Protein AF-A0A6L2Q4D8-F1 (afdb_monomer_lite)

InterPro domains:
  IPR014882 Cathepsin C exclusion [PF08773] (6-88)
  IPR036496 Cathepsin C, exclusion domain superfamily [G3DSA:2.40.128.80] (1-88)
  IPR036496 Cathepsin C, exclusion domain superfamily [SSF75001] (9-88)

pLDDT: mean 91.72, std 12.87, range [36.59, 98.75]

Foldseek 3Di:
DDPPPDDPDDWDWDADPPFWIATPVGWIWGKDDPPQFWIWTDTPQKIWTFGFDWDDDQQKIKTQNQKTDFGWMDGNVRPDIDTDIGGHPDGDDIDIDGRPCRPVVVPD

Organism: Coptotermes formosanus (NCBI:txid36987)

Structure (mmCIF, N/CA/C/O backbone):
data_AF-A0A6L2Q4D8-F1
#
_entry.id   AF-A0A6L2Q4D8-F1
#
loop_
_atom_site.group_PDB
_atom_site.id
_atom_site.type_symbol
_atom_site.label_atom_id
_atom_site.label_alt_id
_atom_site.label_comp_id
_atom_site.label_asym_id
_atom_site.label_entity_id
_atom_site.label_seq_id
_atom_site.pdbx_PDB_ins_code
_atom_site.Cartn_x
_atom_site.Cartn_y
_atom_site.Cartn_z
_atom_site.occupancy
_atom_site.B_iso_or_equiv
_atom_site.auth_seq_id
_atom_site.auth_comp_id
_atom_site.auth_asym_id
_atom_site.auth_atom_id
_atom_site.pdbx_PDB_model_num
ATOM 1 N N . MET A 1 1 ? 17.993 18.969 -0.656 1.00 36.59 1 MET A N 1
ATOM 2 C CA . MET A 1 1 ? 18.197 18.173 0.575 1.00 36.59 1 MET A CA 1
ATOM 3 C C . MET A 1 1 ? 16.990 17.250 0.728 1.00 36.59 1 MET A C 1
ATOM 5 O O . MET A 1 1 ? 15.898 17.753 0.948 1.00 36.59 1 MET A O 1
ATOM 9 N N . ARG A 1 2 ? 17.116 15.937 0.484 1.00 53.34 2 ARG A N 1
ATOM 10 C CA . ARG A 1 2 ? 16.010 14.995 0.738 1.00 53.34 2 ARG A CA 1
ATOM 11 C C . ARG A 1 2 ? 16.015 14.696 2.232 1.00 53.34 2 ARG A C 1
ATOM 13 O O . ARG A 1 2 ? 16.934 14.037 2.706 1.00 53.34 2 ARG A O 1
ATOM 20 N N . VAL A 1 3 ? 15.041 15.215 2.973 1.00 54.72 3 VAL A N 1
ATOM 21 C CA . VAL A 1 3 ? 14.827 14.785 4.357 1.00 54.72 3 VAL A CA 1
ATOM 22 C C . VAL A 1 3 ? 14.365 13.334 4.280 1.00 54.72 3 VAL A C 1
ATOM 24 O O . VAL A 1 3 ? 13.266 13.055 3.803 1.00 54.72 3 VAL A O 1
ATOM 27 N N . ALA A 1 4 ? 15.221 12.397 4.684 1.00 60.91 4 ALA A N 1
ATOM 28 C CA . ALA A 1 4 ? 14.780 11.039 4.949 1.00 60.91 4 ALA A CA 1
ATOM 29 C C . ALA A 1 4 ? 13.865 11.116 6.175 1.00 60.91 4 ALA A C 1
ATOM 31 O O . ALA A 1 4 ? 14.336 11.277 7.300 1.00 60.91 4 ALA A O 1
ATOM 32 N N . ALA A 1 5 ? 12.550 11.102 5.952 1.00 69.62 5 ALA A N 1
ATOM 33 C CA . ALA A 1 5 ? 11.593 11.052 7.044 1.00 69.62 5 ALA A CA 1
ATOM 34 C C . ALA A 1 5 ? 11.833 9.757 7.833 1.00 69.62 5 ALA A C 1
ATOM 36 O O . ALA A 1 5 ? 11.782 8.660 7.272 1.00 69.62 5 ALA A O 1
ATOM 37 N N . SER A 1 6 ? 12.147 9.891 9.122 1.00 85.19 6 SER A N 1
ATOM 38 C CA . SER A 1 6 ? 12.366 8.741 9.996 1.00 85.19 6 SER A CA 1
ATOM 39 C C . SER A 1 6 ? 11.053 7.988 10.211 1.00 85.19 6 SER A C 1
ATOM 41 O O . SER A 1 6 ? 9.996 8.595 10.395 1.00 85.19 6 SER A O 1
ATOM 43 N N . VAL A 1 7 ? 11.111 6.657 10.192 1.00 90.44 7 VAL A N 1
ATOM 44 C CA . VAL A 1 7 ? 9.944 5.811 10.457 1.00 90.44 7 VAL A CA 1
ATOM 45 C C . VAL A 1 7 ? 9.618 5.873 11.947 1.00 90.44 7 VAL A C 1
ATOM 47 O O . VAL A 1 7 ? 10.344 5.319 12.767 1.00 90.44 7 VAL A O 1
ATOM 50 N N . VAL A 1 8 ? 8.502 6.514 12.292 1.00 93.44 8 VAL A N 1
ATOM 51 C CA . VAL A 1 8 ? 8.051 6.673 13.689 1.00 93.44 8 VAL A CA 1
ATOM 52 C C . VAL A 1 8 ? 7.198 5.508 14.198 1.00 93.44 8 VAL A C 1
ATOM 54 O O . VAL A 1 8 ? 7.050 5.331 15.403 1.00 93.44 8 VAL A O 1
ATOM 57 N N . ARG A 1 9 ? 6.618 4.704 13.296 1.00 93.56 9 ARG A N 1
ATOM 58 C CA . ARG A 1 9 ? 5.755 3.566 13.640 1.00 93.56 9 ARG A CA 1
ATOM 59 C C . ARG A 1 9 ? 5.832 2.473 12.578 1.00 93.56 9 ARG A C 1
ATOM 61 O O . ARG A 1 9 ? 5.923 2.766 11.389 1.00 93.56 9 ARG A O 1
ATOM 68 N N . LYS A 1 10 ? 5.742 1.216 13.016 1.00 95.50 10 LYS A N 1
ATOM 69 C CA . LYS A 1 10 ? 5.521 0.039 12.165 1.00 95.50 10 LYS A CA 1
ATOM 70 C C . LYS A 1 10 ? 4.144 -0.546 12.483 1.00 95.50 10 LYS A C 1
ATOM 72 O O . LYS A 1 10 ? 3.703 -0.468 13.625 1.00 95.50 10 LYS A O 1
ATOM 77 N N . LEU A 1 11 ? 3.471 -1.074 11.467 1.00 96.50 11 LEU A N 1
ATOM 78 C CA . LEU A 1 11 ? 2.186 -1.759 11.581 1.00 96.50 11 LEU A CA 1
ATOM 79 C C . LEU A 1 11 ? 2.256 -3.019 10.727 1.00 96.50 11 LEU A C 1
ATOM 81 O O . LEU A 1 11 ? 2.646 -2.944 9.559 1.00 96.50 11 LEU A O 1
ATOM 85 N N . ARG A 1 12 ? 1.865 -4.164 11.286 1.00 98.06 12 ARG A N 1
ATOM 86 C CA . ARG A 1 12 ? 1.705 -5.397 10.508 1.00 98.06 12 ARG A CA 1
ATOM 87 C C . ARG A 1 12 ? 0.232 -5.644 10.217 1.00 98.06 12 ARG A C 1
ATOM 89 O O . ARG A 1 12 ? -0.576 -5.700 11.137 1.00 98.06 12 ARG A O 1
ATOM 96 N N . VAL A 1 13 ? -0.094 -5.854 8.943 1.00 98.25 13 VAL A N 1
ATOM 97 C CA . VAL A 1 13 ? -1.448 -6.200 8.496 1.00 98.25 13 VAL A CA 1
ATOM 98 C C . VAL A 1 13 ? -1.398 -7.483 7.674 1.00 98.25 13 VAL A C 1
ATOM 100 O O . VAL A 1 13 ? -0.576 -7.622 6.771 1.00 98.25 13 VAL A O 1
ATOM 103 N N . ASN A 1 14 ? -2.274 -8.430 7.998 1.00 98.25 14 ASN A N 1
ATOM 104 C CA . ASN A 1 14 ? -2.490 -9.644 7.223 1.00 98.25 14 ASN A CA 1
ATOM 105 C C . ASN A 1 14 ? -3.676 -9.425 6.285 1.00 98.25 14 ASN A C 1
ATOM 107 O O . ASN A 1 14 ? -4.800 -9.243 6.755 1.00 98.25 14 ASN A O 1
ATOM 111 N N . LEU A 1 15 ? -3.423 -9.466 4.978 1.00 98.12 15 LEU A N 1
ATOM 112 C CA . LEU A 1 15 ? -4.454 -9.389 3.946 1.00 98.12 15 LEU A CA 1
ATOM 113 C C . LEU A 1 15 ? -4.894 -10.808 3.584 1.00 98.12 15 LEU A C 1
ATOM 115 O O . LEU A 1 15 ? -4.076 -11.631 3.167 1.00 98.12 15 LEU A O 1
ATOM 119 N N . LYS A 1 16 ? -6.171 -11.112 3.799 1.00 98.25 16 LYS A N 1
ATOM 120 C CA . LYS A 1 16 ? -6.781 -12.419 3.545 1.00 98.25 16 LYS A CA 1
ATOM 121 C C . LYS A 1 16 ? -7.823 -12.285 2.444 1.00 98.25 16 LYS A C 1
ATOM 123 O O . LYS A 1 16 ? -8.590 -11.326 2.431 1.00 98.25 16 LYS A O 1
ATOM 128 N N . TYR A 1 17 ? -7.857 -13.266 1.548 1.00 96.50 17 TYR A N 1
ATOM 129 C CA . TYR A 1 17 ? -8.899 -13.359 0.531 1.00 96.50 17 TYR A CA 1
ATOM 130 C C . TYR A 1 17 ? -10.288 -13.524 1.189 1.00 96.50 17 TYR A C 1
ATOM 132 O O . TYR A 1 17 ? -10.384 -14.243 2.191 1.00 96.50 17 TYR A O 1
ATOM 140 N N . PRO A 1 18 ? -11.353 -12.920 0.630 1.00 97.56 18 PRO A N 1
ATOM 141 C CA . PRO A 1 18 ? -11.325 -12.031 -0.537 1.00 97.56 18 PRO A CA 1
ATOM 142 C C . PRO A 1 18 ? -10.861 -10.607 -0.216 1.00 97.56 18 PRO A C 1
ATOM 144 O O . PRO A 1 18 ? -10.085 -10.050 -0.981 1.00 97.56 18 PRO A O 1
ATOM 147 N N . ASP A 1 19 ? -11.267 -10.059 0.924 1.00 98.56 19 ASP A N 1
ATOM 148 C CA . ASP A 1 19 ? -11.169 -8.627 1.209 1.00 98.56 19 ASP A CA 1
ATOM 149 C C . ASP A 1 19 ? -10.911 -8.331 2.696 1.00 98.56 19 ASP A C 1
ATOM 151 O O . ASP A 1 19 ? -11.093 -7.206 3.138 1.00 98.56 19 ASP A O 1
ATOM 155 N N . VAL A 1 20 ? -10.478 -9.307 3.503 1.00 98.75 20 VAL A N 1
ATOM 156 C CA . VAL A 1 20 ? -10.338 -9.144 4.964 1.00 98.75 20 VAL A CA 1
ATOM 157 C C . VAL A 1 20 ? -8.926 -8.702 5.348 1.00 98.75 20 VAL A C 1
ATOM 159 O O . VAL A 1 20 ? -7.957 -9.422 5.111 1.00 98.75 20 VAL A O 1
ATOM 162 N N . ALA A 1 21 ? -8.802 -7.561 6.025 1.00 98.62 21 ALA A N 1
ATOM 163 C CA . ALA A 1 21 ? -7.555 -7.094 6.633 1.00 98.62 21 ALA A CA 1
ATOM 164 C C . ALA A 1 21 ? -7.570 -7.333 8.151 1.00 98.62 21 ALA A C 1
ATOM 166 O O . ALA A 1 21 ? -8.564 -7.042 8.815 1.00 98.62 21 ALA A O 1
ATOM 167 N N . VAL A 1 22 ? -6.479 -7.863 8.714 1.00 98.69 22 VAL A N 1
ATOM 168 C CA . VAL A 1 22 ? -6.333 -8.070 10.168 1.00 98.69 22 VAL A CA 1
ATOM 169 C C . VAL A 1 22 ? -4.995 -7.525 10.647 1.00 98.69 22 VAL A C 1
ATOM 171 O O . VAL A 1 22 ? -3.949 -8.002 10.196 1.00 98.69 22 VAL A O 1
ATOM 174 N N . ASP A 1 23 ? -5.016 -6.546 11.550 1.00 98.19 23 ASP A N 1
ATOM 175 C CA . ASP A 1 23 ? -3.791 -5.982 12.126 1.00 98.19 23 ASP A CA 1
ATOM 176 C C . ASP A 1 23 ? -3.177 -6.870 13.227 1.00 98.19 23 ASP A C 1
ATOM 178 O O . ASP A 1 23 ? -3.681 -7.946 13.558 1.00 98.19 23 ASP A O 1
ATOM 182 N N . GLU A 1 24 ? -2.042 -6.444 13.781 1.00 97.44 24 GLU A N 1
ATOM 183 C CA . GLU A 1 24 ? -1.328 -7.172 14.838 1.00 97.44 24 GLU A CA 1
ATOM 184 C C . GLU A 1 24 ? -2.064 -7.246 16.184 1.00 97.44 24 GLU A C 1
ATOM 186 O O . GLU A 1 24 ? -1.709 -8.083 17.011 1.00 97.44 24 GLU A O 1
ATOM 191 N N . PHE A 1 25 ? -3.101 -6.429 16.384 1.00 97.62 25 PHE A N 1
ATOM 192 C CA . PHE A 1 25 ? -3.931 -6.409 17.590 1.00 97.62 25 PHE A CA 1
ATOM 193 C C . PHE A 1 25 ? -5.250 -7.176 17.410 1.00 97.62 25 PHE A C 1
ATOM 195 O O . PHE A 1 25 ? -6.050 -7.255 18.338 1.00 97.62 25 PHE A O 1
ATOM 202 N N . GLY A 1 26 ? -5.484 -7.752 16.227 1.00 98.12 26 GLY A N 1
ATOM 203 C CA . GLY A 1 26 ? -6.703 -8.491 15.908 1.00 98.12 26 GLY A CA 1
ATOM 204 C C . GLY A 1 26 ? -7.861 -7.616 15.424 1.00 98.12 26 GLY A C 1
ATOM 205 O O . GLY A 1 26 ? -8.952 -8.147 15.200 1.00 98.12 26 GLY A O 1
ATOM 206 N N . ASN A 1 27 ? -7.648 -6.313 15.205 1.00 98.50 27 ASN A N 1
ATOM 207 C CA . ASN A 1 27 ? -8.669 -5.465 14.597 1.00 98.50 27 ASN A CA 1
ATOM 208 C C . ASN A 1 27 ? -8.912 -5.921 13.162 1.00 98.50 27 ASN A C 1
ATOM 210 O O . ASN A 1 27 ? -7.973 -6.195 12.409 1.00 98.50 27 ASN A O 1
ATOM 214 N N . ARG A 1 28 ? -10.187 -5.981 12.781 1.00 98.56 28 ARG A N 1
ATOM 215 C CA . ARG A 1 28 ? -10.614 -6.395 11.446 1.00 98.56 28 ARG A CA 1
ATOM 216 C C . ARG A 1 28 ? -11.021 -5.178 10.630 1.00 98.56 28 ARG A C 1
ATOM 218 O O . ARG A 1 28 ? -11.614 -4.238 11.151 1.00 98.56 28 ARG A O 1
ATOM 225 N N . GLY A 1 29 ? -10.700 -5.223 9.351 1.00 98.38 29 GLY A N 1
ATOM 226 C CA . GLY A 1 29 ? -11.075 -4.228 8.365 1.00 98.38 29 GLY A CA 1
ATOM 227 C C . GLY A 1 29 ? -11.122 -4.845 6.974 1.00 98.38 29 GLY A C 1
ATOM 228 O O . GLY A 1 29 ? -11.167 -6.074 6.848 1.00 98.38 29 GLY A O 1
ATOM 229 N N . HIS A 1 30 ? -11.073 -4.001 5.948 1.00 98.62 30 HIS A N 1
ATOM 230 C CA . HIS A 1 30 ? -11.187 -4.425 4.557 1.00 98.62 30 HIS A CA 1
ATOM 231 C C . HIS A 1 30 ? -9.980 -4.004 3.724 1.00 98.62 30 HIS A C 1
ATOM 233 O O . HIS A 1 30 ? -9.299 -3.028 4.045 1.00 98.62 30 HIS A O 1
ATOM 239 N N . TRP A 1 31 ? -9.715 -4.737 2.649 1.00 98.69 31 TRP A N 1
ATOM 240 C CA . TRP A 1 31 ? -8.753 -4.338 1.631 1.00 98.69 31 TRP A CA 1
ATOM 241 C C . TRP A 1 31 ? -9.285 -4.625 0.233 1.00 98.69 31 TRP A C 1
ATOM 243 O O . TRP A 1 31 ? -10.062 -5.555 0.030 1.00 98.69 31 TRP A O 1
ATOM 253 N N . THR A 1 32 ? -8.817 -3.843 -0.733 1.00 98.62 32 THR A N 1
ATOM 254 C CA . THR A 1 32 ? -9.070 -4.087 -2.150 1.00 98.62 32 THR A CA 1
ATOM 255 C C . THR A 1 32 ? -7.803 -3.879 -2.961 1.00 98.62 32 THR A C 1
ATOM 257 O O . THR A 1 32 ? -6.990 -2.994 -2.681 1.00 98.62 32 THR A O 1
ATOM 260 N N . MET A 1 33 ? -7.645 -4.697 -3.997 1.00 97.94 33 MET A N 1
ATOM 261 C CA . MET A 1 33 ? -6.693 -4.419 -5.063 1.00 97.94 33 MET A CA 1
ATOM 262 C C . MET A 1 33 ? -7.287 -3.347 -5.984 1.00 97.94 33 MET A C 1
ATOM 264 O O . MET A 1 33 ? -8.473 -3.388 -6.306 1.00 97.94 33 MET A O 1
ATOM 268 N N . ILE A 1 34 ? -6.466 -2.398 -6.419 1.00 97.94 34 ILE A N 1
ATOM 269 C CA . ILE A 1 34 ? -6.816 -1.404 -7.433 1.00 97.94 34 ILE A CA 1
ATOM 270 C C . ILE A 1 34 ? -6.123 -1.844 -8.720 1.00 97.94 34 ILE A C 1
ATOM 272 O O . ILE A 1 34 ? -4.947 -1.562 -8.957 1.00 97.94 34 ILE A O 1
ATOM 276 N N . TYR A 1 35 ? -6.864 -2.638 -9.497 1.00 96.88 35 TYR A N 1
ATOM 277 C CA . TYR A 1 35 ? -6.399 -3.316 -10.705 1.00 96.88 35 TYR A CA 1
ATOM 278 C C . TYR A 1 35 ? -5.042 -4.016 -10.507 1.00 96.88 35 TYR A C 1
ATOM 280 O O . TYR A 1 35 ? -4.959 -4.985 -9.758 1.00 96.88 35 TYR A O 1
ATOM 288 N N . ASN A 1 36 ? -3.984 -3.548 -11.167 1.00 94.38 36 ASN A N 1
ATOM 289 C CA . ASN A 1 36 ? -2.618 -4.044 -11.024 1.00 94.38 36 ASN A CA 1
ATOM 290 C C . ASN A 1 36 ? -1.648 -2.963 -10.511 1.00 94.38 36 ASN A C 1
ATOM 292 O O . ASN A 1 36 ? -0.441 -3.202 -10.454 1.00 94.38 36 ASN A O 1
ATOM 296 N N . GLU A 1 37 ? -2.164 -1.786 -10.151 1.00 95.94 37 GLU A N 1
ATOM 297 C CA . GLU A 1 37 ? -1.361 -0.598 -9.865 1.00 95.94 37 GLU A CA 1
ATOM 298 C C . GLU A 1 37 ? -1.019 -0.498 -8.382 1.00 95.94 37 GLU A C 1
ATOM 300 O O . GLU A 1 37 ? 0.105 -0.164 -8.008 1.00 95.94 37 GLU A O 1
ATOM 305 N N . GLY A 1 38 ? -1.982 -0.805 -7.518 1.00 97.62 38 GLY A N 1
ATOM 306 C CA . GLY A 1 38 ? -1.883 -0.535 -6.092 1.00 97.62 38 GLY A CA 1
ATOM 307 C C . GLY A 1 38 ? -3.004 -1.179 -5.301 1.00 97.62 38 GLY A C 1
ATOM 308 O O . GLY A 1 38 ? -3.764 -1.985 -5.826 1.00 97.62 38 GLY A O 1
ATOM 309 N N . PHE A 1 39 ? -3.107 -0.831 -4.027 1.00 98.50 39 PHE A N 1
ATOM 310 C CA . PHE A 1 39 ? -4.144 -1.335 -3.133 1.00 98.50 39 PHE A CA 1
ATOM 311 C C . PHE A 1 39 ? -4.590 -0.270 -2.142 1.00 98.50 39 PHE A C 1
ATOM 313 O O . PHE A 1 39 ? -3.859 0.682 -1.859 1.00 98.50 39 PHE A O 1
ATOM 320 N N . GLU A 1 40 ? -5.765 -0.499 -1.566 1.00 98.56 40 GLU A N 1
ATOM 321 C CA . GLU A 1 40 ? -6.260 0.229 -0.406 1.00 98.56 40 GLU A CA 1
ATOM 322 C C . GLU A 1 40 ? -6.551 -0.746 0.742 1.00 98.56 40 GLU A C 1
ATOM 324 O O . GLU A 1 40 ? -7.093 -1.832 0.529 1.00 98.56 40 GLU A O 1
ATOM 329 N N . VAL A 1 41 ? -6.178 -0.366 1.965 1.00 98.50 41 VAL A N 1
ATOM 330 C CA . VAL A 1 41 ? -6.489 -1.088 3.205 1.00 98.50 41 VAL A CA 1
ATOM 331 C C . VAL A 1 41 ? -7.127 -0.122 4.188 1.00 98.50 41 VAL A C 1
ATOM 333 O O . VAL A 1 41 ? -6.535 0.906 4.501 1.00 98.50 41 VAL A O 1
ATOM 336 N N . THR A 1 42 ? -8.275 -0.484 4.749 1.00 98.50 42 THR A N 1
ATOM 337 C CA . THR A 1 42 ? -8.888 0.231 5.871 1.00 98.50 42 THR A CA 1
ATOM 338 C C . THR A 1 42 ? -8.947 -0.692 7.077 1.00 98.50 42 THR A C 1
ATOM 340 O O . THR A 1 42 ? -9.630 -1.711 7.044 1.00 98.50 42 THR A O 1
ATOM 343 N N . VAL A 1 43 ? -8.233 -0.351 8.151 1.00 98.38 43 VAL A N 1
ATOM 344 C CA . VAL A 1 43 ? -8.204 -1.118 9.406 1.00 98.38 43 VAL A CA 1
ATOM 345 C C . VAL A 1 43 ? -7.983 -0.179 10.587 1.00 98.38 43 VAL A C 1
ATOM 347 O O . VAL A 1 43 ? -7.229 0.785 10.486 1.00 98.38 43 VAL A O 1
ATOM 350 N N . ASN A 1 44 ? -8.657 -0.448 11.708 1.00 97.50 44 ASN A N 1
ATOM 351 C CA . ASN A 1 44 ? -8.539 0.340 12.939 1.00 97.50 44 ASN A CA 1
ATOM 352 C C . ASN A 1 44 ? -8.686 1.863 12.705 1.00 97.50 44 ASN A C 1
ATOM 354 O O . ASN A 1 44 ? -7.837 2.659 13.103 1.00 97.50 44 ASN A O 1
ATOM 358 N N . GLN A 1 45 ? -9.767 2.254 12.014 1.00 97.38 45 GLN A N 1
ATOM 359 C CA . GLN A 1 45 ? -10.139 3.655 11.739 1.00 97.38 45 GLN A CA 1
ATOM 360 C C . GLN A 1 45 ? -9.090 4.455 10.941 1.00 97.38 45 GLN A C 1
ATOM 362 O O . GLN A 1 45 ? -9.051 5.688 11.003 1.00 97.38 45 GLN A O 1
ATOM 367 N N . ARG A 1 46 ? -8.243 3.764 10.171 1.00 97.75 46 ARG A N 1
ATOM 368 C CA . ARG A 1 46 ? -7.244 4.382 9.302 1.00 97.75 46 ARG A CA 1
ATOM 369 C C . ARG A 1 46 ? -7.213 3.695 7.940 1.00 97.75 46 ARG A C 1
ATOM 371 O O . ARG A 1 46 ? -7.307 2.469 7.863 1.00 97.75 46 ARG A O 1
ATOM 378 N N . THR A 1 47 ? -7.060 4.494 6.893 1.00 98.31 47 THR A N 1
ATOM 379 C CA . THR A 1 47 ? -6.976 4.042 5.502 1.00 98.31 47 THR A CA 1
ATOM 380 C C . THR A 1 47 ? -5.556 4.239 4.988 1.00 98.31 47 THR A C 1
ATOM 382 O O . THR A 1 47 ? -4.894 5.226 5.318 1.00 98.31 47 THR A O 1
ATOM 385 N N . TYR A 1 48 ? -5.082 3.268 4.214 1.00 98.50 48 TYR A N 1
ATOM 386 C CA . TYR A 1 48 ? -3.754 3.197 3.620 1.00 98.50 48 TYR A CA 1
ATOM 387 C C . TYR A 1 48 ? -3.916 2.916 2.133 1.00 98.50 48 TYR A C 1
ATOM 389 O O . TYR A 1 48 ? -4.406 1.849 1.770 1.00 98.50 48 TYR A O 1
ATOM 397 N N . PHE A 1 49 ? -3.468 3.835 1.287 1.00 98.38 49 PHE A N 1
ATOM 398 C CA . PHE A 1 49 ? -3.439 3.655 -0.161 1.00 98.38 49 PHE A CA 1
ATOM 399 C C . PHE A 1 49 ? -1.989 3.648 -0.632 1.00 98.38 49 PHE A C 1
ATOM 401 O O . PHE A 1 49 ? -1.202 4.470 -0.161 1.00 98.38 49 PHE A O 1
ATOM 408 N N . ALA A 1 50 ? -1.627 2.722 -1.524 1.00 98.44 50 ALA A N 1
ATOM 409 C CA . ALA A 1 50 ? -0.295 2.695 -2.113 1.00 98.44 50 ALA A CA 1
ATOM 410 C C . ALA A 1 50 ? -0.231 2.072 -3.506 1.00 98.44 50 ALA A C 1
ATOM 412 O O . ALA A 1 50 ? -0.824 1.025 -3.761 1.00 98.44 50 ALA A O 1
ATOM 413 N N . PHE A 1 51 ? 0.603 2.671 -4.361 1.00 98.31 51 PHE A N 1
ATOM 414 C CA . PHE A 1 51 ? 1.058 2.069 -5.612 1.00 98.31 51 PHE A CA 1
ATOM 415 C C . PHE A 1 51 ? 2.182 1.053 -5.370 1.00 98.31 51 PHE A C 1
ATOM 417 O O . PHE A 1 51 ? 3.104 1.288 -4.578 1.00 98.31 51 PHE A O 1
ATOM 424 N N . SER A 1 52 ? 2.132 -0.059 -6.101 1.00 97.38 52 SER A N 1
ATOM 425 C CA . SER A 1 52 ? 3.199 -1.059 -6.164 1.00 97.38 52 SER A CA 1
ATOM 426 C C . SER A 1 52 ? 4.462 -0.447 -6.769 1.00 97.38 52 SER A C 1
ATOM 428 O O . SER A 1 52 ? 4.401 0.337 -7.716 1.00 97.38 52 SER A O 1
ATOM 430 N N . TYR A 1 53 ? 5.627 -0.790 -6.221 1.00 97.62 53 TYR A N 1
ATOM 431 C CA . TYR A 1 53 ? 6.890 -0.234 -6.694 1.00 97.62 53 TYR A CA 1
ATOM 432 C C . TYR A 1 53 ? 7.296 -0.832 -8.044 1.00 97.62 53 TYR A C 1
ATOM 434 O O . TYR A 1 53 ? 7.198 -2.041 -8.266 1.00 97.62 53 TYR A O 1
ATOM 442 N N . PHE A 1 54 ? 7.840 -0.000 -8.926 1.00 96.56 54 PHE A N 1
ATOM 443 C CA . PHE A 1 54 ? 8.525 -0.445 -10.133 1.00 96.56 54 PHE A CA 1
ATOM 444 C C . PHE A 1 54 ? 9.720 0.459 -10.432 1.00 96.56 54 PHE A C 1
ATOM 446 O O . PHE A 1 54 ? 9.810 1.589 -9.950 1.00 96.56 54 PHE A O 1
ATOM 453 N N . LYS A 1 55 ? 10.646 -0.050 -11.240 1.00 95.50 55 LYS A N 1
ATOM 454 C CA . LYS A 1 55 ? 11.777 0.702 -11.777 1.00 95.50 55 LYS A CA 1
ATOM 455 C C . LYS A 1 55 ? 11.795 0.549 -13.290 1.00 95.50 55 LYS A C 1
ATOM 457 O O . LYS A 1 55 ? 11.662 -0.567 -13.786 1.00 95.50 55 LYS A O 1
ATOM 462 N N . GLN A 1 56 ? 11.974 1.654 -14.003 1.00 92.69 56 GLN A N 1
ATOM 463 C CA . GLN A 1 56 ? 12.205 1.649 -15.442 1.00 92.69 56 GLN A CA 1
ATOM 464 C C . GLN A 1 56 ? 13.684 1.923 -15.718 1.00 92.69 56 GLN A C 1
ATOM 466 O O . GLN A 1 56 ? 14.254 2.884 -15.202 1.00 92.69 56 GLN A O 1
ATOM 471 N N . GLU A 1 57 ? 14.303 1.054 -16.508 1.00 92.56 57 GLU A N 1
ATOM 472 C CA . GLU A 1 57 ? 15.677 1.171 -16.985 1.00 92.56 57 GLU A CA 1
ATOM 473 C C . GLU A 1 57 ? 15.660 0.993 -18.504 1.00 92.56 57 GLU A C 1
ATOM 475 O O . GLU A 1 57 ? 15.536 -0.124 -19.012 1.00 92.56 57 GLU A O 1
ATOM 480 N N . SER A 1 58 ? 15.747 2.108 -19.237 1.00 88.81 58 SER A N 1
ATOM 481 C CA . SER A 1 58 ? 15.490 2.131 -20.681 1.00 88.81 58 SER A CA 1
ATOM 482 C C . SER A 1 58 ? 14.118 1.499 -20.995 1.00 88.81 58 SER A C 1
ATOM 484 O O . SER A 1 58 ? 13.108 1.893 -20.411 1.00 88.81 58 SER A O 1
ATOM 486 N N . SER A 1 59 ? 14.072 0.510 -21.886 1.00 91.62 59 SER A N 1
ATOM 487 C CA . SER A 1 59 ? 12.856 -0.203 -22.283 1.00 91.62 59 SER A CA 1
ATOM 488 C C . SER A 1 59 ? 12.407 -1.260 -21.277 1.00 91.62 59 SER A C 1
ATOM 490 O O . SER A 1 59 ? 11.313 -1.795 -21.419 1.00 91.62 59 SER A O 1
ATOM 492 N N . ASN A 1 60 ? 13.208 -1.589 -20.261 1.00 94.81 60 ASN A N 1
ATOM 493 C CA . ASN A 1 60 ? 12.843 -2.610 -19.284 1.00 94.81 60 ASN A CA 1
ATOM 494 C C . ASN A 1 60 ? 12.143 -1.980 -18.077 1.00 94.81 60 ASN A C 1
ATOM 496 O O . ASN A 1 60 ? 12.710 -1.148 -17.370 1.00 94.81 60 ASN A O 1
ATOM 500 N N . VAL A 1 61 ? 10.929 -2.442 -17.794 1.00 94.94 61 VAL A N 1
ATOM 501 C CA . VAL A 1 61 ? 10.164 -2.108 -16.592 1.00 94.94 61 VAL A CA 1
ATOM 502 C C . VAL A 1 61 ? 10.186 -3.310 -15.656 1.00 94.94 61 VAL A C 1
ATOM 504 O O . VAL A 1 61 ? 9.646 -4.371 -15.967 1.00 94.94 61 VAL A O 1
ATOM 507 N N . THR A 1 62 ? 10.810 -3.145 -14.494 1.00 97.06 62 THR A N 1
ATOM 508 C CA . THR A 1 62 ? 10.866 -4.161 -13.438 1.00 97.06 62 THR A CA 1
ATOM 509 C C . THR A 1 62 ? 9.890 -3.802 -12.325 1.00 97.06 62 THR A C 1
ATOM 511 O O . THR A 1 62 ? 10.094 -2.831 -11.598 1.00 97.06 62 THR A O 1
ATOM 514 N N . SER A 1 63 ? 8.833 -4.594 -12.172 1.00 96.81 63 SER A N 1
ATOM 515 C CA . SER A 1 63 ? 7.827 -4.462 -11.118 1.00 96.81 63 SER A CA 1
ATOM 516 C C . SER A 1 63 ? 8.228 -5.265 -9.880 1.00 96.81 63 SER A C 1
ATOM 518 O O . SER A 1 63 ? 8.444 -6.477 -9.953 1.00 96.81 63 SER A O 1
ATOM 520 N N . TYR A 1 64 ? 8.264 -4.601 -8.728 1.00 97.25 64 TYR A N 1
ATOM 521 C CA . TYR A 1 64 ? 8.527 -5.190 -7.417 1.00 97.25 64 TYR A CA 1
ATOM 522 C C . TYR A 1 64 ? 7.226 -5.220 -6.609 1.00 97.25 64 TYR A C 1
ATOM 524 O O . TYR A 1 64 ? 6.943 -4.336 -5.803 1.00 97.25 64 TYR A O 1
ATOM 532 N N . CYS A 1 65 ? 6.410 -6.252 -6.830 1.00 95.50 65 CYS A N 1
ATOM 533 C CA . CYS A 1 65 ? 5.090 -6.391 -6.199 1.00 95.50 65 CYS A CA 1
ATOM 534 C C . CYS A 1 65 ? 5.145 -6.716 -4.689 1.00 95.50 65 CYS A C 1
ATOM 536 O O . CYS A 1 65 ? 4.104 -6.876 -4.056 1.00 95.50 65 CYS A O 1
ATOM 538 N N . ASP A 1 66 ? 6.339 -6.870 -4.110 1.00 96.81 66 ASP A N 1
ATOM 539 C CA . ASP A 1 66 ? 6.548 -7.061 -2.674 1.00 96.81 66 ASP A CA 1
ATOM 540 C C . ASP A 1 66 ? 6.658 -5.740 -1.903 1.00 96.81 66 ASP A C 1
ATOM 542 O O . ASP A 1 66 ? 6.654 -5.770 -0.676 1.00 96.81 66 ASP A O 1
ATOM 546 N N . ARG A 1 67 ? 6.755 -4.589 -2.576 1.00 96.94 67 ARG A N 1
ATOM 547 C CA . ARG A 1 67 ? 6.963 -3.290 -1.925 1.00 96.94 67 ARG A CA 1
ATOM 548 C C . ARG A 1 67 ? 6.206 -2.168 -2.620 1.00 96.94 67 ARG A C 1
ATOM 550 O O . ARG A 1 67 ? 5.790 -2.297 -3.768 1.00 96.94 67 ARG A O 1
ATOM 557 N N . THR A 1 68 ? 6.049 -1.049 -1.926 1.00 97.94 68 THR A N 1
ATOM 558 C CA . THR A 1 68 ? 5.331 0.120 -2.448 1.00 97.94 68 THR A CA 1
ATOM 559 C C . THR A 1 68 ? 6.248 1.321 -2.625 1.00 97.94 68 THR A C 1
ATOM 561 O O . THR A 1 68 ? 7.313 1.411 -2.009 1.00 97.94 68 THR A O 1
ATOM 564 N N . PHE A 1 69 ? 5.800 2.293 -3.415 1.00 97.25 69 PHE A N 1
ATOM 565 C CA . PHE A 1 69 ? 6.313 3.657 -3.294 1.00 97.25 69 PHE A CA 1
ATOM 566 C C . PHE A 1 69 ? 5.949 4.259 -1.921 1.00 97.25 69 PHE A C 1
ATOM 568 O O . PHE A 1 69 ? 5.032 3.759 -1.253 1.00 97.25 69 PHE A O 1
ATOM 575 N N . PRO A 1 70 ? 6.636 5.332 -1.480 1.00 96.25 70 PRO A N 1
ATOM 576 C CA . PRO A 1 70 ? 6.125 6.183 -0.415 1.00 96.25 70 PRO A CA 1
ATOM 577 C C . PRO A 1 70 ? 4.713 6.657 -0.766 1.00 96.25 70 PRO A C 1
ATOM 579 O O . PRO A 1 70 ? 4.480 7.150 -1.868 1.00 96.25 70 PRO A O 1
ATOM 582 N N . SER A 1 71 ? 3.774 6.476 0.151 1.00 96.44 71 SER A N 1
ATOM 583 C CA . SER A 1 71 ? 2.358 6.699 -0.110 1.00 96.44 71 SER A CA 1
ATOM 584 C C . SER A 1 71 ? 1.606 7.167 1.131 1.00 96.44 71 SER A C 1
ATOM 586 O O . SER A 1 71 ? 2.235 7.515 2.133 1.00 96.44 71 SER A O 1
ATOM 588 N N . TRP A 1 72 ? 0.276 7.233 1.065 1.00 97.00 72 TRP A N 1
ATOM 589 C CA . TRP A 1 72 ? -0.535 8.027 1.988 1.00 97.00 72 TRP A CA 1
ATOM 590 C C . TRP A 1 72 ? -1.384 7.181 2.928 1.00 97.00 72 TRP A C 1
ATOM 592 O O . TRP A 1 72 ? -2.049 6.227 2.531 1.00 97.00 72 TRP A O 1
ATOM 602 N N . SER A 1 73 ? -1.410 7.600 4.189 1.00 97.81 73 SER A N 1
ATOM 603 C CA . SER A 1 73 ? -2.386 7.140 5.165 1.00 97.81 73 SER A CA 1
ATOM 604 C C . SER A 1 73 ? -3.095 8.317 5.807 1.00 97.81 73 SER A C 1
ATOM 606 O O . SER A 1 73 ? -2.477 9.354 6.064 1.00 97.81 73 SER A O 1
ATOM 608 N N . HIS A 1 74 ? -4.362 8.131 6.141 1.00 98.00 74 HIS A N 1
ATOM 609 C CA . HIS A 1 74 ? -5.141 9.101 6.895 1.00 98.00 74 HIS A CA 1
ATOM 610 C C . HIS A 1 74 ? -6.134 8.386 7.804 1.00 98.00 74 HIS A C 1
ATOM 612 O O . HIS A 1 74 ? -6.504 7.234 7.576 1.00 98.00 74 HIS A O 1
ATOM 618 N N . ASP A 1 75 ? -6.551 9.060 8.866 1.00 97.19 75 ASP A N 1
ATOM 619 C CA . ASP A 1 75 ? -7.673 8.606 9.676 1.00 97.19 75 ASP A CA 1
ATOM 620 C C . ASP A 1 75 ? -9.011 8.847 8.955 1.00 97.19 75 ASP A C 1
ATOM 622 O O . ASP A 1 75 ? -9.084 9.591 7.974 1.00 97.19 75 ASP A O 1
ATOM 626 N N . VAL A 1 76 ? -10.086 8.244 9.459 1.00 92.81 76 VAL A N 1
ATOM 627 C CA . VAL A 1 76 ? -11.439 8.394 8.888 1.00 92.81 76 VAL A CA 1
ATOM 628 C C . VAL A 1 76 ? -11.973 9.831 8.905 1.00 92.81 76 VAL A C 1
ATOM 630 O O . VAL A 1 76 ? -12.882 10.140 8.142 1.00 92.81 76 VAL A O 1
ATOM 633 N N . THR A 1 7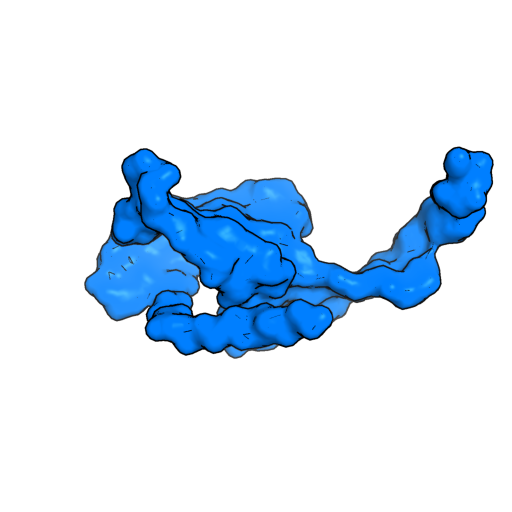7 ? -11.421 10.728 9.735 1.00 95.31 77 THR A N 1
ATOM 634 C CA . THR A 1 77 ? -11.832 12.144 9.758 1.00 95.31 77 THR A CA 1
ATOM 635 C C . THR A 1 77 ? -11.065 13.019 8.764 1.00 95.31 77 THR A C 1
ATOM 637 O O . THR A 1 77 ? -11.377 14.203 8.644 1.00 95.31 77 THR A O 1
ATOM 640 N N . LEU A 1 78 ? -10.080 12.454 8.048 1.00 95.12 78 LEU A N 1
ATOM 641 C CA . LEU A 1 78 ? -9.208 13.144 7.086 1.00 95.12 78 LEU A CA 1
ATOM 642 C C . LEU A 1 78 ? -8.357 14.276 7.690 1.00 95.12 78 LEU A C 1
ATOM 644 O O . LEU A 1 78 ? -7.891 15.156 6.965 1.00 95.12 78 LEU A O 1
ATOM 648 N N . ARG A 1 79 ? -8.118 14.264 9.006 1.00 96.50 79 ARG A N 1
ATOM 649 C CA . ARG A 1 79 ? -7.363 15.318 9.710 1.00 96.50 79 ARG A CA 1
ATOM 650 C C . ARG A 1 79 ? -5.912 14.937 9.966 1.00 96.50 79 ARG A C 1
ATOM 652 O O . ARG A 1 79 ? -5.043 15.803 9.986 1.00 96.50 79 ARG A O 1
ATOM 659 N N . HIS A 1 80 ? -5.634 13.652 10.161 1.00 96.56 80 HIS A N 1
ATOM 660 C CA . HIS A 1 80 ? -4.331 13.143 10.573 1.00 96.56 80 HIS A CA 1
ATOM 661 C C . HIS A 1 80 ? -3.702 12.293 9.475 1.00 96.56 80 HIS A C 1
ATOM 663 O O . HIS A 1 80 ? -3.874 11.071 9.430 1.00 96.56 80 HIS A O 1
ATOM 669 N N . TRP A 1 81 ? -2.901 12.941 8.635 1.00 97.00 81 TRP A N 1
ATOM 670 C CA . TRP A 1 81 ? -2.185 12.320 7.525 1.00 97.00 81 TRP A CA 1
ATOM 671 C C . TRP A 1 81 ? -0.788 11.850 7.930 1.00 97.00 81 TRP A C 1
ATOM 673 O O . TRP A 1 81 ? -0.142 12.440 8.793 1.00 97.00 81 TRP A O 1
ATOM 683 N N . ALA A 1 82 ? -0.313 10.783 7.295 1.00 96.19 82 ALA A N 1
ATOM 684 C CA . ALA A 1 82 ? 1.074 10.347 7.398 1.00 96.19 82 ALA A CA 1
ATOM 685 C C . ALA A 1 82 ? 1.514 9.630 6.123 1.00 96.19 82 ALA A C 1
ATOM 687 O O . ALA A 1 82 ? 0.726 8.911 5.504 1.00 96.19 82 ALA A O 1
ATOM 688 N N . CYS A 1 83 ? 2.791 9.774 5.779 1.00 96.31 83 CYS A N 1
ATOM 689 C CA . CYS A 1 83 ? 3.415 8.981 4.729 1.00 96.31 83 CYS A CA 1
ATOM 690 C C . CYS A 1 83 ? 3.781 7.587 5.255 1.00 96.31 83 CYS A C 1
ATOM 692 O O . CYS A 1 83 ? 4.165 7.439 6.417 1.00 96.31 83 CYS A O 1
ATOM 694 N N . PHE A 1 84 ? 3.735 6.572 4.398 1.00 96.62 84 PHE A N 1
ATOM 695 C CA . PHE A 1 84 ? 4.232 5.233 4.712 1.00 96.62 84 PHE A CA 1
ATOM 696 C C . PHE A 1 84 ? 4.840 4.561 3.479 1.00 96.62 84 PHE A C 1
ATOM 698 O O . PHE A 1 84 ? 4.658 5.017 2.357 1.00 96.62 84 PHE A O 1
ATOM 705 N N . HIS A 1 85 ? 5.566 3.470 3.686 1.00 96.12 85 HIS A N 1
ATOM 706 C CA . HIS A 1 85 ? 5.936 2.526 2.635 1.00 96.12 85 HIS A CA 1
ATOM 707 C C . HIS A 1 85 ? 5.674 1.111 3.155 1.00 96.12 85 HIS A C 1
ATOM 709 O O . HIS A 1 85 ? 5.818 0.848 4.351 1.00 96.12 85 HIS A O 1
ATOM 715 N N . GLY A 1 86 ? 5.253 0.214 2.270 1.00 96.56 86 GLY A N 1
ATOM 716 C CA . GLY A 1 86 ? 4.934 -1.170 2.592 1.00 96.56 86 GLY A CA 1
ATOM 717 C C . GLY A 1 86 ? 5.994 -2.136 2.077 1.00 96.56 86 GLY A C 1
ATOM 718 O O . GLY A 1 86 ? 6.569 -1.924 1.010 1.00 96.56 86 GLY A O 1
ATOM 719 N N . HIS A 1 87 ? 6.214 -3.219 2.824 1.00 96.88 87 HIS A N 1
ATOM 720 C CA . HIS A 1 87 ? 6.983 -4.375 2.373 1.00 96.88 87 HIS A CA 1
ATOM 721 C C . HIS A 1 87 ? 6.277 -5.662 2.802 1.00 96.88 87 HIS A C 1
ATOM 723 O O . HIS A 1 87 ? 5.922 -5.836 3.971 1.00 96.88 87 HIS A O 1
ATOM 729 N N . LYS A 1 88 ? 6.088 -6.583 1.863 1.00 97.38 88 LYS A N 1
ATOM 730 C CA . LYS A 1 88 ? 5.611 -7.934 2.128 1.00 97.38 88 LYS A CA 1
ATOM 731 C C . LYS A 1 88 ? 6.729 -8.706 2.819 1.00 97.38 88 LYS A C 1
ATOM 733 O O . LYS A 1 88 ? 7.886 -8.632 2.417 1.00 97.38 88 LYS A O 1
ATOM 738 N N . GLN A 1 89 ? 6.395 -9.440 3.877 1.00 94.44 89 GLN A N 1
ATOM 739 C CA . GLN A 1 89 ? 7.400 -10.191 4.639 1.00 94.44 89 GLN A CA 1
ATOM 740 C C . GLN A 1 89 ? 8.014 -11.332 3.824 1.00 94.44 89 GLN A C 1
ATOM 742 O O . GLN A 1 89 ? 9.201 -11.610 3.948 1.00 94.44 89 GLN A O 1
ATOM 747 N N . ILE A 1 90 ? 7.199 -11.977 2.989 1.00 92.56 90 ILE A N 1
ATOM 748 C CA . ILE A 1 90 ? 7.646 -13.033 2.085 1.00 92.56 90 ILE A CA 1
ATOM 749 C C . ILE A 1 90 ? 8.094 -12.368 0.778 1.00 92.56 90 ILE A C 1
ATOM 751 O O . ILE A 1 90 ? 7.252 -11.727 0.135 1.00 92.56 90 ILE A O 1
ATOM 755 N N . PRO A 1 91 ? 9.370 -12.520 0.376 1.00 87.50 91 PRO A N 1
ATOM 756 C CA . PRO A 1 91 ? 9.869 -11.986 -0.884 1.00 87.50 91 PRO A CA 1
ATOM 757 C C . PRO A 1 91 ? 9.071 -12.518 -2.074 1.00 87.50 91 PRO A C 1
ATOM 759 O O . PRO A 1 91 ? 8.698 -13.692 -2.116 1.00 87.50 91 PRO A O 1
ATOM 762 N N . VAL A 1 92 ? 8.828 -11.655 -3.057 1.00 94.62 92 VAL A N 1
ATOM 763 C CA . VAL A 1 92 ? 8.201 -12.028 -4.330 1.00 94.62 92 VAL A CA 1
ATOM 764 C C . VAL A 1 92 ? 9.202 -11.731 -5.443 1.00 94.62 92 VAL A C 1
ATOM 766 O O . VAL A 1 92 ? 9.732 -10.619 -5.472 1.00 94.62 92 VAL A O 1
ATOM 769 N N . PRO A 1 93 ? 9.477 -12.684 -6.352 1.00 96.06 93 PRO A N 1
ATOM 770 C CA . PRO A 1 93 ? 10.338 -12.425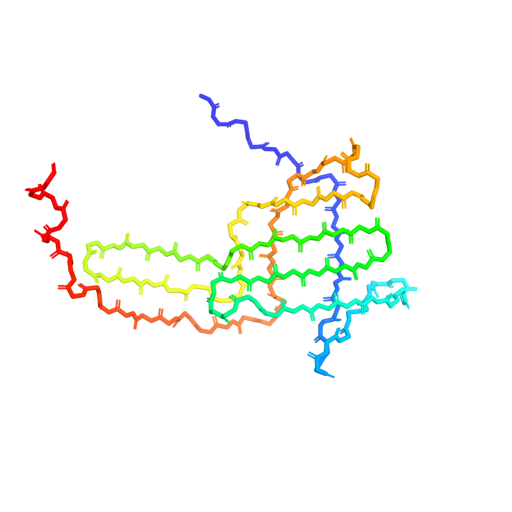 -7.497 1.00 96.06 93 PRO A CA 1
ATOM 771 C C . PRO A 1 93 ? 9.832 -11.225 -8.316 1.00 96.06 93 PRO A C 1
ATOM 773 O O . PRO A 1 93 ? 8.627 -11.147 -8.585 1.00 96.06 93 PRO A O 1
ATOM 776 N N . PRO A 1 94 ? 10.717 -10.298 -8.726 1.00 96.12 94 PRO A N 1
ATOM 777 C CA . PRO A 1 94 ? 10.331 -9.187 -9.586 1.00 96.12 94 PRO A CA 1
ATOM 778 C C . PRO A 1 94 ? 9.805 -9.675 -10.939 1.00 96.12 94 PRO A C 1
ATOM 780 O O . PR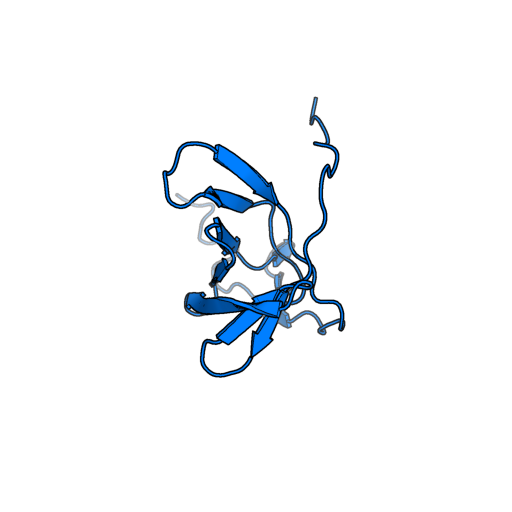O A 1 94 ? 10.258 -10.695 -11.463 1.00 96.12 94 PRO A O 1
ATOM 783 N N . LYS A 1 95 ? 8.871 -8.924 -11.529 1.00 95.69 95 LYS A N 1
ATOM 784 C CA . LYS A 1 95 ? 8.363 -9.179 -12.885 1.00 95.69 95 LYS A CA 1
ATOM 785 C C . LYS A 1 95 ? 8.955 -8.165 -13.850 1.00 95.69 95 LYS A C 1
ATOM 787 O O . LYS A 1 95 ? 8.842 -6.968 -13.607 1.00 95.69 95 LYS A O 1
ATOM 792 N N . VAL A 1 96 ? 9.550 -8.630 -14.942 1.00 95.19 96 VAL A N 1
ATOM 793 C CA . VAL A 1 96 ? 10.155 -7.760 -15.959 1.00 95.19 96 VAL A CA 1
ATOM 794 C C . VAL A 1 96 ? 9.272 -7.745 -17.199 1.00 95.19 96 VAL A C 1
ATOM 796 O O . VAL A 1 96 ? 8.909 -8.801 -17.714 1.00 95.19 96 VAL A O 1
ATOM 799 N N . HIS A 1 97 ? 8.951 -6.550 -17.680 1.00 92.19 97 HIS A N 1
ATOM 800 C CA . HIS A 1 97 ? 8.230 -6.319 -18.927 1.00 92.19 97 HIS A CA 1
ATOM 801 C C . HIS A 1 97 ? 9.030 -5.351 -19.796 1.00 92.19 97 HIS A C 1
ATOM 803 O O . HIS A 1 97 ? 9.756 -4.503 -19.278 1.00 92.19 97 HIS A O 1
ATOM 809 N N . ARG A 1 98 ? 8.900 -5.469 -21.118 1.00 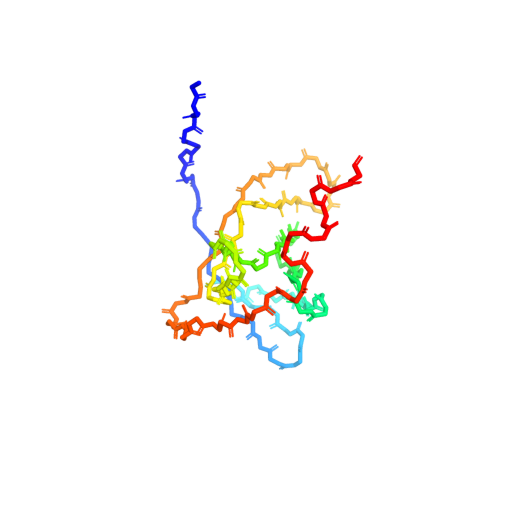91.69 98 ARG A N 1
ATOM 810 C CA . ARG A 1 98 ? 9.427 -4.467 -22.048 1.00 91.69 98 ARG A CA 1
ATOM 811 C C . ARG A 1 98 ? 8.340 -3.454 -22.356 1.00 91.69 98 ARG A C 1
ATOM 813 O O . ARG A 1 98 ? 7.238 -3.853 -22.718 1.00 91.69 98 ARG A O 1
ATOM 820 N N . ASP A 1 99 ? 8.666 -2.180 -22.217 1.00 86.75 99 ASP A N 1
ATOM 821 C CA . ASP A 1 99 ? 7.834 -1.070 -22.653 1.00 86.75 99 ASP A CA 1
ATOM 822 C C . ASP A 1 99 ? 7.970 -0.911 -24.178 1.00 86.75 99 ASP A C 1
ATOM 824 O O . ASP A 1 99 ? 9.043 -0.524 -24.656 1.00 86.75 99 ASP A O 1
ATOM 828 N N . PRO A 1 100 ? 6.923 -1.232 -24.963 1.00 82.56 100 PRO A N 1
ATOM 829 C CA . PRO A 1 100 ? 6.970 -1.118 -26.416 1.00 82.56 100 PRO A CA 1
ATOM 830 C C . PRO A 1 100 ? 6.941 0.341 -26.896 1.00 82.56 100 PRO A C 1
ATOM 832 O O . PRO A 1 100 ? 7.196 0.584 -28.072 1.00 82.56 100 PRO A O 1
ATOM 835 N N . PHE A 1 101 ? 6.646 1.302 -26.014 1.00 80.38 101 PHE A N 1
ATOM 836 C CA . PHE A 1 101 ? 6.587 2.730 -26.333 1.00 80.38 101 PHE A CA 1
ATOM 837 C C . PHE A 1 101 ? 7.859 3.484 -25.931 1.00 80.38 101 PHE A C 1
ATOM 839 O O . PHE A 1 101 ? 7.927 4.706 -26.085 1.00 80.38 101 PHE A O 1
ATOM 846 N N . HIS A 1 102 ? 8.883 2.771 -25.453 1.00 74.38 102 HIS A N 1
ATOM 847 C CA . HIS A 1 102 ? 10.163 3.368 -25.101 1.00 74.38 102 HIS A CA 1
ATOM 848 C C . HIS A 1 102 ? 10.789 4.069 -26.322 1.00 74.38 102 HIS A C 1
ATOM 850 O O . HIS A 1 102 ? 11.139 3.415 -27.303 1.00 74.38 102 HIS A O 1
ATOM 856 N N . GLY A 1 103 ? 10.908 5.401 -26.264 1.00 67.88 103 GLY A N 1
ATOM 857 C CA . GLY A 1 103 ? 11.434 6.246 -27.347 1.00 67.88 103 GLY A CA 1
ATOM 858 C C . GLY A 1 103 ? 10.382 6.856 -28.285 1.00 67.88 103 GLY A C 1
ATOM 859 O O . GLY A 1 103 ? 10.733 7.677 -29.125 1.00 67.88 103 GLY A O 1
ATOM 860 N N . VAL A 1 104 ? 9.095 6.513 -28.141 1.00 68.50 104 VAL A N 1
ATOM 861 C CA . VAL A 1 104 ? 7.994 7.155 -28.894 1.00 68.50 104 VAL A CA 1
ATOM 862 C C . VAL A 1 104 ? 7.467 8.395 -28.155 1.00 68.50 104 VAL A C 1
ATOM 864 O O . VAL A 1 104 ? 6.995 9.340 -28.778 1.00 68.50 104 VAL A O 1
ATOM 867 N N . THR A 1 105 ? 7.592 8.427 -26.825 1.00 59.16 105 THR A N 1
ATOM 868 C CA . THR A 1 105 ? 7.134 9.519 -25.946 1.00 59.16 105 THR A CA 1
ATOM 869 C C . THR A 1 105 ? 8.121 10.679 -25.775 1.00 59.16 105 THR A C 1
ATOM 871 O O . THR A 1 105 ? 7.742 11.680 -25.183 1.00 59.16 105 THR A O 1
ATOM 874 N N . GLU A 1 106 ? 9.349 10.596 -26.302 1.00 55.62 106 GLU A N 1
A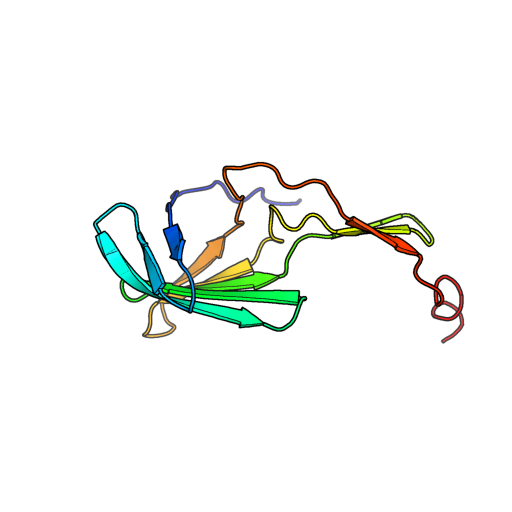TOM 875 C CA . GLU A 1 106 ? 10.320 11.714 -26.297 1.00 55.62 106 GLU A CA 1
ATOM 876 C C . GLU A 1 106 ? 10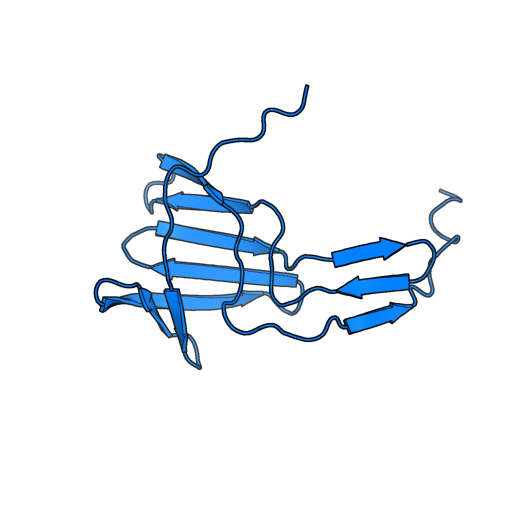.126 12.703 -27.469 1.00 55.62 106 GLU A C 1
ATOM 878 O O . GLU A 1 106 ? 10.891 13.656 -27.603 1.00 55.62 106 GLU A O 1
ATOM 883 N N . VAL A 1 107 ? 9.120 12.490 -28.330 1.00 50.72 107 VAL A N 1
ATOM 884 C CA . VAL A 1 107 ? 8.877 13.286 -29.554 1.00 50.72 107 VAL A CA 1
ATOM 885 C C . VAL A 1 107 ? 7.614 14.168 -29.466 1.00 50.72 107 VAL A C 1
ATOM 887 O O . VAL A 1 107 ? 7.128 14.660 -30.485 1.00 50.72 107 VAL A O 1
ATOM 890 N N . LEU A 1 108 ? 7.087 14.385 -28.256 1.00 43.78 108 LEU A N 1
ATOM 891 C CA . LEU A 1 108 ? 6.049 15.375 -27.928 1.00 43.78 108 LEU A CA 1
ATOM 892 C C . LEU A 1 108 ? 6.535 16.265 -26.781 1.00 43.78 108 LEU A C 1
ATOM 894 O O . LEU A 1 108 ? 6.226 17.476 -26.825 1.00 43.78 108 LEU A O 1
#

Sequence (108 aa):
MRVAASVVRKLRVNLKYPDVAVDEFGNRGHWTMIYNEGFEVTVNQRTYFAFSYFKQESSNVTSYCDRTFPSWSHDVTLRHWACFHGHKQIPVPPKVHRDPFHGVTEVL

Secondary structure (DSSP, 8-state):
------------EEEETTTEEEETT--EEEEEEETTTEEEEEETTEEEEEEEEEEEETTEEEEEEEEE-SEEEEETTS--EEEE--B-SS----EEEE-TTTTTGGG-

Radius of gyration: 16.43 Å; chains: 1; bounding box: 30×32×47 Å